Protein AF-A0A842S2S6-F1 (afdb_monomer)

Foldseek 3Di:
DWDWDDDPQWIWIFDLQFLRFTQWIAGVVVRDTPNPDFFAADDPPDDPVCLVVQVGAGAPDGDTPPQDFDADDDDPVVVVVCVVRVNGDGQWPRRGHHWDFPDFDDDHRDTDTDTHDDIGGHDPDPPPPDD

Mean predicted aligned error: 5.77 Å

Secondary structure (DSSP, 8-state):
--EEEE-SSEEEEEETTTTTEEEEEEEGGGTEETT--------TTS-HHHHHTTSS---SS---BT---------HHHHHHHHHHT-PPP-BS-TT---EEEEEEEETTEEEEEEE----B-PPPTT----

Solvent-accessible surface area (backbone atoms only — not comparable to full-atom 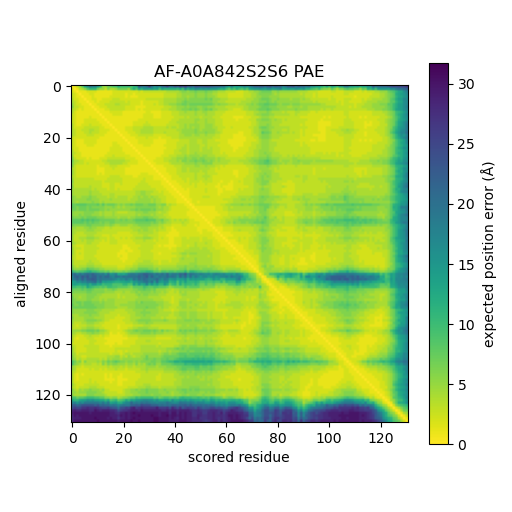values): 8000 Å² total; per-residue (Å²): 108,76,45,80,51,75,59,95,57,34,40,36,34,31,29,29,56,49,16,51,15,36,55,41,34,34,34,54,91,72,75,40,53,81,45,81,66,80,52,40,67,88,53,96,86,59,57,66,68,39,44,74,75,59,80,41,62,48,51,94,57,78,62,50,45,78,58,52,81,41,67,75,94,66,64,68,75,58,52,56,54,23,56,75,48,58,67,56,67,69,29,47,57,45,54,66,28,60,31,48,78,78,40,82,50,74,59,93,96,44,73,48,78,40,74,46,69,92,78,55,71,60,76,78,71,90,83,71,86,80,130

Nearest PDB structures (foldseek):
  1k1x-assembly1_A  TM=8.415E-01  e=3.063E-06  Thermococcus litoralis
  1k1w-assembly1_A  TM=7.998E-01  e=3.842E-06  Thermococcus litoralis
  1k1x-assembly2_B  TM=7.947E-01  e=1.336E-05  Thermococcus litoralis
  3mwx-assembly2_B  TM=5.062E-01  e=1.340E-02  Bacillus subtilis
  5cd6-assembly1_A  TM=8.297E-01  e=5.030E-01  Parabacteroides distasonis ATCC 8503

Sequence (131 aa):
MDILIESNLMNLYSNPSEGGTIFEMDYKPKSYNLLNTLSRWEEAYHEKAKIENGEIFVDKFRKSMLRLYLFPRNEEKRYLKDLKSNKYIELGDFINGEFDIIRDEKEGEKAILELKREGSIKLPNHSEESF

Structure (mmCIF, N/CA/C/O backbone):
data_AF-A0A842S2S6-F1
#
_entry.id   AF-A0A842S2S6-F1
#
loop_
_atom_site.group_PDB
_atom_site.id
_atom_site.type_symbol
_atom_site.label_atom_id
_atom_site.label_alt_id
_atom_site.label_comp_id
_atom_site.label_asym_id
_atom_site.label_entity_id
_atom_site.label_seq_id
_atom_site.pdbx_PDB_ins_code
_atom_site.Cartn_x
_atom_site.Cartn_y
_atom_site.Cartn_z
_atom_site.occupancy
_atom_site.B_iso_or_equiv
_atom_site.auth_seq_id
_atom_site.auth_comp_id
_atom_site.auth_asym_id
_atom_site.auth_atom_id
_atom_site.pdbx_PDB_model_num
ATOM 1 N N . MET A 1 1 ? -5.385 -12.946 3.499 1.00 58.56 1 MET A N 1
ATOM 2 C CA . MET A 1 1 ? -6.660 -12.744 4.230 1.00 58.56 1 MET A CA 1
ATOM 3 C C . MET A 1 1 ? -6.734 -11.273 4.559 1.00 58.56 1 MET A C 1
ATOM 5 O O . MET A 1 1 ? -5.723 -10.748 5.004 1.00 58.56 1 MET A O 1
ATOM 9 N N . ASP A 1 2 ? -7.869 -10.626 4.314 1.00 85.69 2 ASP A N 1
ATOM 10 C CA . ASP A 1 2 ? -8.005 -9.183 4.530 1.00 85.69 2 ASP A CA 1
ATOM 11 C C . ASP A 1 2 ? -8.569 -8.907 5.930 1.00 85.69 2 ASP A C 1
ATOM 13 O O . ASP A 1 2 ? -9.424 -9.651 6.415 1.00 85.69 2 ASP A O 1
ATOM 17 N N . ILE A 1 3 ? -8.080 -7.850 6.579 1.00 95.38 3 ILE A N 1
ATOM 18 C CA . ILE A 1 3 ? -8.523 -7.398 7.905 1.00 95.38 3 ILE A CA 1
ATOM 19 C C . ILE A 1 3 ? -9.357 -6.136 7.736 1.00 95.38 3 ILE A C 1
ATOM 21 O O . ILE A 1 3 ? -8.919 -5.196 7.073 1.00 95.38 3 ILE A O 1
ATOM 25 N N . LEU A 1 4 ? -10.526 -6.094 8.377 1.00 95.69 4 LEU A N 1
ATOM 26 C CA . LEU A 1 4 ? -11.392 -4.920 8.437 1.00 95.69 4 LEU A CA 1
ATOM 27 C C . LEU A 1 4 ? -11.378 -4.326 9.846 1.00 95.69 4 LEU A C 1
ATOM 29 O O . LEU A 1 4 ? -11.821 -4.956 10.803 1.00 95.69 4 LEU A O 1
ATOM 33 N N . ILE A 1 5 ? -10.954 -3.071 9.947 1.00 95.44 5 ILE A N 1
ATOM 34 C CA . ILE A 1 5 ? -11.105 -2.250 11.146 1.00 95.44 5 ILE A CA 1
ATOM 35 C C . ILE A 1 5 ? -12.205 -1.227 10.878 1.00 95.44 5 ILE A C 1
ATOM 37 O O . ILE A 1 5 ? -12.092 -0.392 9.982 1.00 95.44 5 ILE A O 1
ATOM 41 N N . GLU A 1 6 ? -13.269 -1.261 11.673 1.00 94.69 6 GLU A N 1
ATOM 42 C CA . GLU A 1 6 ? -14.417 -0.366 11.509 1.00 94.69 6 GLU A CA 1
ATOM 43 C C . GLU A 1 6 ? -14.650 0.528 12.733 1.00 94.69 6 GLU A C 1
ATOM 45 O O . GLU A 1 6 ? -14.415 0.142 13.879 1.00 94.69 6 GLU A O 1
ATOM 50 N N . SER A 1 7 ? -15.194 1.717 12.502 1.00 94.50 7 SER A N 1
ATOM 51 C CA . SER A 1 7 ? -15.742 2.610 13.524 1.00 94.50 7 SER A CA 1
ATOM 52 C C . SER A 1 7 ? -16.983 3.328 12.989 1.00 94.50 7 SER A C 1
ATOM 54 O O . SER A 1 7 ? -17.378 3.142 11.837 1.00 94.50 7 SER A O 1
ATOM 56 N N . ASN A 1 8 ? -17.595 4.200 13.790 1.00 94.19 8 ASN A N 1
ATOM 57 C CA . ASN A 1 8 ? -18.692 5.051 13.315 1.00 94.19 8 ASN A CA 1
ATOM 58 C C . ASN A 1 8 ? -18.240 6.069 12.250 1.00 94.19 8 ASN A C 1
ATOM 60 O O . ASN A 1 8 ? -19.063 6.550 11.475 1.00 94.19 8 ASN A O 1
ATOM 64 N N . LEU A 1 9 ? -16.942 6.389 12.190 1.00 95.19 9 LEU A N 1
ATOM 65 C CA . LEU A 1 9 ? -16.396 7.379 11.262 1.00 95.19 9 LEU A CA 1
ATOM 66 C C . LEU A 1 9 ? -15.773 6.749 10.016 1.00 95.19 9 LEU A C 1
ATOM 68 O O . LEU A 1 9 ? -15.835 7.355 8.946 1.00 95.19 9 LEU 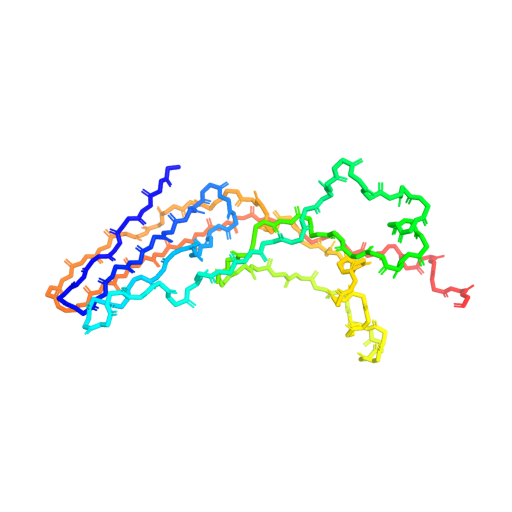A O 1
ATOM 72 N N . MET A 1 10 ? -15.144 5.576 10.139 1.00 95.69 10 MET A N 1
ATOM 73 C CA . MET A 1 10 ? -14.306 5.024 9.071 1.00 95.69 10 MET A CA 1
ATOM 74 C C . MET A 1 10 ? -14.350 3.499 8.979 1.00 95.69 10 MET A C 1
ATOM 76 O O . MET A 1 10 ? -14.611 2.832 9.977 1.00 95.69 10 MET A O 1
ATOM 80 N N . ASN A 1 11 ? -14.052 2.969 7.792 1.00 96.56 11 ASN A N 1
ATOM 81 C CA . ASN A 1 11 ? -13.599 1.590 7.598 1.00 96.56 11 ASN A CA 1
ATOM 82 C C . ASN A 1 11 ? -12.169 1.611 7.058 1.00 96.56 11 ASN A C 1
ATOM 84 O O . ASN A 1 11 ? -11.823 2.479 6.259 1.00 96.56 11 ASN A O 1
ATOM 88 N N . LEU A 1 12 ? -11.351 0.657 7.474 1.00 96.56 12 LEU A N 1
ATOM 89 C CA . LEU A 1 12 ? -9.975 0.497 7.030 1.00 96.56 12 LEU A CA 1
ATOM 90 C C . LEU A 1 12 ? -9.757 -0.974 6.705 1.00 96.56 12 LEU A C 1
ATOM 92 O O . LEU A 1 12 ? -9.995 -1.832 7.554 1.00 96.56 12 LEU A O 1
ATOM 96 N N . TYR A 1 13 ? -9.298 -1.244 5.487 1.00 97.19 13 TYR A N 1
ATOM 97 C CA . TYR A 1 13 ? -9.013 -2.595 5.023 1.00 97.19 13 TYR A CA 1
ATOM 98 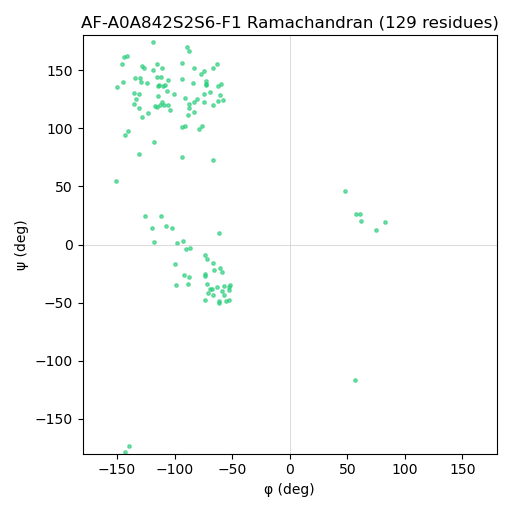C C . TYR A 1 13 ? -7.512 -2.769 4.852 1.00 97.19 13 TYR A C 1
ATOM 100 O O . TYR A 1 13 ? -6.862 -2.025 4.107 1.00 97.19 13 TYR A O 1
ATOM 108 N N . SER A 1 14 ? -6.964 -3.753 5.554 1.00 96.69 14 SER A N 1
ATOM 109 C CA . SER A 1 14 ? -5.555 -4.114 5.489 1.00 96.69 14 SER A CA 1
ATOM 110 C C . SER A 1 14 ? -5.373 -5.480 4.839 1.00 96.69 14 SER A C 1
ATOM 112 O O . SER A 1 14 ? -6.187 -6.380 5.037 1.00 96.69 14 SER A O 1
ATOM 114 N N . ASN A 1 15 ? -4.293 -5.638 4.075 1.00 96.12 15 ASN A N 1
ATOM 115 C CA . ASN A 1 15 ? -3.896 -6.900 3.461 1.00 96.12 15 ASN A CA 1
ATOM 116 C C . ASN A 1 15 ? -2.522 -7.342 4.008 1.00 96.12 15 ASN A C 1
ATOM 118 O O . ASN A 1 15 ? -1.487 -7.020 3.414 1.00 96.12 15 ASN A O 1
ATOM 122 N N . PRO A 1 16 ? -2.494 -8.085 5.133 1.00 96.44 16 PRO A N 1
ATOM 123 C CA . PRO A 1 16 ? -1.283 -8.706 5.672 1.00 96.44 16 PRO A CA 1
ATOM 124 C C . PRO A 1 16 ? -0.522 -9.557 4.651 1.00 96.44 16 PRO A C 1
ATOM 126 O O . PRO A 1 16 ? 0.703 -9.516 4.620 1.00 96.44 16 PRO A O 1
ATOM 129 N N . SER A 1 17 ? -1.232 -10.264 3.766 1.00 94.75 17 SER A N 1
ATOM 130 C CA . SER A 1 17 ? -0.627 -11.118 2.734 1.00 94.75 17 SER A CA 1
ATOM 131 C C . SER A 1 17 ? 0.047 -10.357 1.586 1.00 94.75 17 SER A C 1
ATOM 133 O O . SER A 1 17 ? 0.789 -10.962 0.819 1.00 94.75 17 SER A O 1
ATOM 135 N N . GLU A 1 18 ? -0.170 -9.043 1.460 1.00 93.38 18 GLU A N 1
ATOM 136 C CA . GLU A 1 18 ? 0.453 -8.211 0.426 1.00 93.38 18 GLU A CA 1
ATOM 137 C C . GLU A 1 18 ? 1.069 -6.941 1.032 1.00 93.38 18 GLU A C 1
ATOM 139 O O . GLU A 1 18 ? 0.528 -5.831 0.949 1.00 93.38 18 GLU A O 1
ATOM 144 N N . GLY A 1 19 ? 2.242 -7.110 1.641 1.00 93.88 19 GLY A N 1
ATOM 145 C CA . GLY A 1 19 ? 3.066 -6.017 2.156 1.00 93.88 19 GLY A CA 1
ATOM 146 C C . GLY A 1 19 ? 2.553 -5.385 3.447 1.00 93.88 19 GLY A C 1
ATOM 147 O O . GLY A 1 19 ? 2.996 -4.288 3.781 1.00 93.88 19 GLY A O 1
ATOM 148 N N . GLY A 1 20 ? 1.587 -6.013 4.130 1.00 95.38 20 GLY A N 1
ATOM 149 C CA . GLY A 1 20 ? 0.990 -5.465 5.351 1.00 95.38 20 GLY A CA 1
ATOM 150 C C . GLY A 1 20 ? 0.301 -4.117 5.140 1.00 95.38 20 GLY A C 1
ATOM 151 O O . GLY A 1 20 ? 0.246 -3.291 6.049 1.00 95.38 20 GLY A O 1
ATOM 152 N N . THR A 1 21 ? -0.166 -3.849 3.920 1.00 96.56 21 THR A N 1
ATOM 153 C CA . THR A 1 21 ? -0.603 -2.504 3.531 1.00 96.56 21 THR A CA 1
ATOM 154 C C . THR A 1 21 ? -2.062 -2.240 3.872 1.00 96.56 21 THR A C 1
ATOM 156 O O . THR A 1 21 ? -2.822 -3.161 4.170 1.00 96.56 21 THR A O 1
ATOM 159 N N . ILE A 1 22 ? -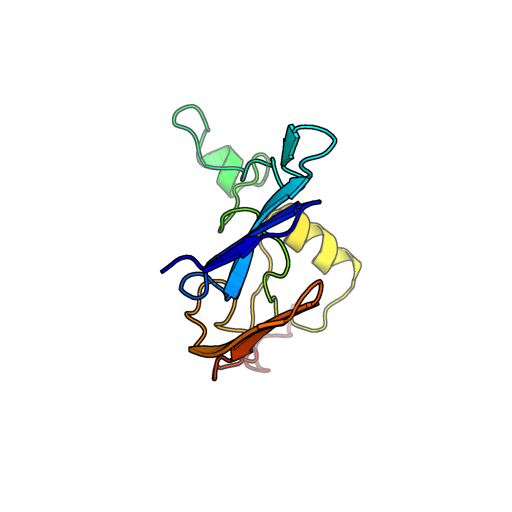2.466 -0.972 3.812 1.00 97.31 22 ILE A N 1
ATOM 160 C CA . ILE A 1 22 ? -3.875 -0.565 3.847 1.00 97.31 22 ILE A CA 1
ATOM 161 C C . ILE A 1 22 ? -4.270 -0.197 2.425 1.00 97.31 22 ILE A C 1
ATOM 163 O O . ILE A 1 22 ? -3.719 0.750 1.861 1.00 97.31 22 ILE A O 1
ATOM 167 N N . PHE A 1 23 ? -5.195 -0.936 1.825 1.00 96.31 23 PHE A N 1
ATOM 168 C CA . PHE A 1 23 ? -5.578 -0.717 0.428 1.00 96.31 23 PHE A CA 1
ATOM 169 C C . PHE A 1 23 ? -6.870 0.091 0.276 1.00 96.31 23 PHE A C 1
ATOM 171 O O . PHE A 1 23 ? -7.110 0.647 -0.792 1.00 96.31 23 PHE A O 1
ATOM 178 N N . GLU A 1 24 ? -7.668 0.208 1.336 1.00 97.75 24 GLU A N 1
ATOM 179 C CA . GLU A 1 24 ? -8.917 0.966 1.325 1.00 97.75 24 GLU A CA 1
ATOM 180 C C . GLU A 1 24 ? -9.161 1.644 2.672 1.00 97.75 24 GLU A C 1
ATOM 182 O O . GLU A 1 24 ? -8.881 1.087 3.738 1.00 97.75 24 GLU A O 1
ATOM 187 N N . MET A 1 25 ? -9.652 2.883 2.609 1.00 97.31 25 MET A N 1
ATOM 188 C CA . MET A 1 25 ? -9.955 3.694 3.780 1.00 97.31 25 MET A CA 1
ATOM 189 C C . MET A 1 25 ? -11.217 4.518 3.524 1.00 97.31 25 MET A C 1
ATOM 191 O O . MET A 1 25 ? -11.154 5.622 2.981 1.00 97.31 25 MET A O 1
ATOM 195 N N . ASP A 1 26 ? -12.365 3.992 3.935 1.00 98.00 26 ASP A N 1
ATOM 196 C CA . ASP A 1 26 ? -13.657 4.644 3.744 1.00 98.00 26 ASP A CA 1
ATOM 197 C C . ASP A 1 26 ? -13.913 5.666 4.836 1.00 98.00 26 ASP A C 1
ATOM 199 O O . ASP A 1 26 ? -13.992 5.327 6.015 1.00 98.00 26 ASP A O 1
ATOM 203 N N . TYR A 1 27 ? -14.135 6.917 4.451 1.00 98.00 27 TYR A N 1
ATOM 204 C CA . TYR A 1 27 ? -14.641 7.952 5.337 1.00 98.00 27 TYR A CA 1
ATOM 205 C C . TYR A 1 27 ? -16.171 8.028 5.230 1.00 98.00 27 TYR A C 1
ATOM 207 O O . TYR A 1 27 ? -16.728 8.611 4.291 1.00 98.00 27 TYR A O 1
ATOM 215 N N . LYS A 1 28 ? -16.867 7.442 6.216 1.00 97.75 28 LYS A N 1
ATOM 216 C CA . LYS A 1 28 ? -18.334 7.278 6.228 1.00 97.75 28 LYS A CA 1
ATOM 217 C C . LYS A 1 28 ? -19.100 8.606 6.103 1.00 97.75 28 LYS A C 1
ATOM 219 O O . LYS A 1 28 ? -20.007 8.662 5.273 1.00 97.75 28 LYS A O 1
ATOM 224 N N . PRO A 1 29 ? -18.728 9.708 6.796 1.00 98.12 29 PRO A N 1
ATOM 225 C CA . PRO A 1 29 ? -19.458 10.980 6.713 1.00 98.12 29 PRO A CA 1
ATOM 226 C C . PRO A 1 29 ? -19.531 11.607 5.316 1.00 98.12 29 PRO A C 1
ATOM 228 O O . PRO A 1 29 ? -20.384 12.460 5.075 1.00 98.12 29 PRO A O 1
ATOM 231 N N . LYS A 1 30 ? -18.636 11.224 4.395 1.00 97.56 30 LYS A N 1
ATOM 232 C CA . LYS A 1 30 ? -18.656 11.684 2.996 1.00 97.56 30 LYS A CA 1
ATOM 233 C C . LYS A 1 30 ? -18.859 10.558 1.990 1.00 97.56 30 LYS A C 1
ATOM 235 O O . LYS A 1 30 ? -18.870 10.847 0.800 1.00 97.56 30 LYS A O 1
ATOM 240 N N . SER A 1 31 ? -19.035 9.316 2.453 1.00 96.81 31 SER A N 1
ATOM 241 C CA . SER A 1 31 ? -19.132 8.130 1.590 1.00 96.81 31 SER A CA 1
ATOM 242 C C . SER A 1 31 ? -18.003 8.094 0.551 1.00 96.81 31 SER A C 1
ATOM 244 O O . SER A 1 31 ? -18.245 7.925 -0.641 1.00 96.81 31 SER A O 1
ATOM 246 N N . TYR A 1 32 ? -16.770 8.344 1.002 1.00 97.75 32 TYR A N 1
ATOM 247 C CA . TYR A 1 32 ? -15.610 8.502 0.127 1.00 97.75 32 TYR A CA 1
ATOM 248 C C . TYR A 1 32 ? -14.436 7.656 0.611 1.00 97.75 32 TYR A C 1
ATOM 250 O O . TYR A 1 32 ? -14.045 7.758 1.773 1.00 97.75 32 TYR A O 1
ATOM 258 N N . ASN A 1 33 ? -13.848 6.872 -0.291 1.00 97.75 33 ASN A N 1
ATOM 259 C CA . ASN A 1 33 ? -12.621 6.125 -0.038 1.00 97.75 33 ASN A CA 1
ATOM 260 C C . ASN A 1 33 ? -11.405 7.044 -0.257 1.00 97.75 33 ASN A C 1
ATOM 262 O O . ASN A 1 33 ? -11.130 7.487 -1.372 1.00 97.75 33 ASN A O 1
ATOM 266 N N . LEU A 1 34 ? -10.667 7.330 0.818 1.00 97.25 34 LEU A N 1
ATOM 267 C CA . LEU A 1 34 ? -9.491 8.210 0.827 1.00 97.25 34 LEU A CA 1
ATOM 268 C C . LEU A 1 34 ? -8.302 7.648 0.032 1.00 97.25 34 LEU A C 1
ATOM 270 O O . LEU A 1 34 ? -7.378 8.389 -0.296 1.00 97.25 34 LEU A O 1
ATOM 274 N N . LEU A 1 35 ? -8.330 6.356 -0.287 1.00 97.12 35 LEU A N 1
ATOM 275 C CA . LEU A 1 35 ? -7.340 5.646 -1.092 1.00 97.12 35 LEU A CA 1
ATOM 276 C C . LEU A 1 35 ? -7.856 5.288 -2.489 1.00 97.12 35 LEU A C 1
ATOM 278 O O . LEU A 1 35 ? -7.223 4.480 -3.167 1.00 97.12 35 LEU A O 1
ATOM 282 N N . ASN A 1 36 ? -8.952 5.911 -2.944 1.00 96.62 36 ASN A N 1
ATOM 283 C CA . ASN A 1 36 ? -9.532 5.712 -4.275 1.00 96.62 36 ASN A CA 1
ATOM 284 C C . ASN A 1 36 ? -8.610 6.236 -5.394 1.00 96.62 36 ASN A C 1
ATOM 286 O O . ASN A 1 36 ? -8.832 7.285 -6.001 1.00 96.62 36 ASN A O 1
ATOM 290 N N . THR A 1 37 ? -7.527 5.504 -5.629 1.00 95.81 37 THR A N 1
ATOM 291 C CA . THR A 1 37 ? -6.463 5.795 -6.583 1.00 95.81 37 THR A CA 1
ATOM 292 C C . THR A 1 37 ? -6.230 4.580 -7.468 1.00 95.81 37 THR A C 1
ATOM 294 O O . THR A 1 37 ? -6.482 3.443 -7.074 1.00 95.81 37 THR A O 1
ATOM 297 N N . LEU A 1 38 ? -5.727 4.815 -8.679 1.00 95.81 38 LEU A N 1
ATOM 298 C CA . LEU A 1 38 ? -5.387 3.753 -9.619 1.00 95.81 38 LEU A CA 1
ATOM 299 C C . LEU A 1 38 ? -3.870 3.580 -9.707 1.00 95.81 38 LEU A C 1
ATOM 301 O O . LEU A 1 38 ? -3.115 4.557 -9.719 1.00 95.81 38 LEU A O 1
ATOM 305 N N . SER A 1 39 ? -3.426 2.329 -9.810 1.00 95.50 39 SER A N 1
ATOM 306 C CA . SER A 1 39 ? -2.078 2.007 -10.282 1.00 95.50 39 SER A CA 1
ATOM 307 C C . SER A 1 39 ? -1.999 2.141 -11.794 1.00 95.50 39 SER A C 1
ATOM 309 O O . SER A 1 39 ? -2.961 1.864 -12.505 1.00 95.50 39 SER A O 1
ATOM 311 N N . ARG A 1 40 ? -0.830 2.549 -12.285 1.00 95.44 40 ARG A N 1
ATOM 312 C CA . ARG A 1 40 ? -0.547 2.616 -13.718 1.00 95.44 40 ARG A CA 1
ATOM 313 C C . ARG A 1 40 ? -0.243 1.207 -14.214 1.00 95.44 40 ARG A C 1
ATOM 315 O O . ARG A 1 40 ? 0.865 0.734 -14.003 1.00 95.44 40 ARG A O 1
ATOM 322 N N . TRP A 1 41 ? -1.197 0.5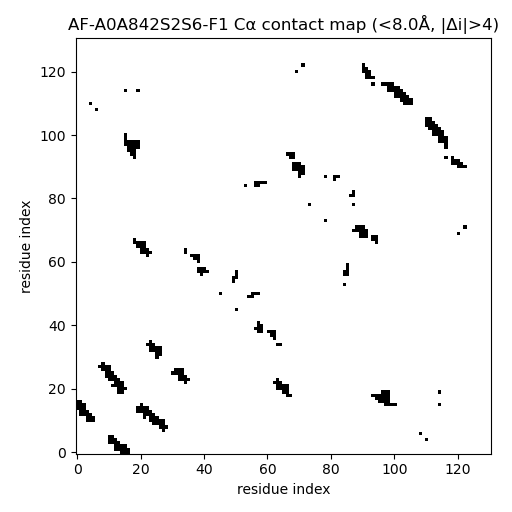27 -14.828 1.00 95.75 41 TRP A N 1
ATOM 323 C CA . TRP A 1 41 ? -0.948 -0.780 -15.438 1.00 95.75 41 TRP A CA 1
ATOM 324 C C . TRP A 1 41 ? -0.595 -0.633 -16.921 1.00 95.75 41 TRP A C 1
ATOM 326 O O . TRP A 1 41 ? -0.893 0.384 -17.550 1.00 95.75 41 TRP A O 1
ATOM 336 N N . GLU A 1 42 ? 0.115 -1.621 -17.466 1.00 95.56 42 GLU A N 1
ATOM 337 C CA . GLU A 1 42 ? 0.277 -1.727 -18.915 1.00 95.56 42 GLU A CA 1
ATOM 338 C C . GLU A 1 42 ? -1.073 -2.107 -19.533 1.00 95.56 42 GLU A C 1
ATOM 340 O O . GLU A 1 42 ? -1.725 -3.042 -19.074 1.00 95.56 42 GLU A O 1
ATOM 345 N N . GLU A 1 43 ? -1.475 -1.387 -20.577 1.00 95.94 43 GLU A N 1
ATOM 346 C CA . GLU A 1 43 ? -2.727 -1.590 -21.300 1.00 95.94 43 GLU A CA 1
ATOM 347 C C . GLU A 1 43 ? -2.417 -2.036 -22.733 1.00 95.94 43 GLU A C 1
ATOM 349 O O . GLU A 1 43 ? -1.363 -1.706 -23.277 1.00 95.94 43 GLU A O 1
ATOM 354 N N . ALA A 1 44 ? -3.344 -2.741 -23.388 1.00 95.81 44 ALA A N 1
ATOM 355 C CA . ALA A 1 44 ? -3.106 -3.360 -24.702 1.00 95.81 44 ALA A CA 1
ATOM 356 C C . ALA A 1 44 ? -2.710 -2.376 -25.823 1.00 95.81 44 ALA A C 1
ATOM 358 O O . ALA A 1 44 ? -2.094 -2.775 -26.809 1.00 95.81 44 ALA A O 1
ATOM 359 N N . TYR A 1 45 ? -3.076 -1.099 -25.690 1.00 94.62 45 TYR A N 1
ATOM 360 C CA . TYR A 1 45 ? -2.748 -0.045 -26.652 1.00 94.62 45 TYR A CA 1
ATOM 361 C C . TYR A 1 45 ? -1.415 0.661 -26.355 1.00 94.62 45 TYR A C 1
ATOM 363 O O . TYR A 1 45 ? -1.012 1.543 -27.115 1.00 94.62 45 TYR A O 1
ATOM 371 N N . HIS A 1 46 ? -0.730 0.328 -25.257 1.00 95.94 46 HIS A N 1
ATOM 372 C CA . HIS A 1 46 ? 0.589 0.878 -24.976 1.00 95.94 46 HIS A CA 1
ATOM 373 C C . HIS A 1 46 ? 1.646 0.226 -25.873 1.00 95.94 46 HIS A C 1
ATOM 375 O O . HIS A 1 46 ? 1.773 -0.993 -25.963 1.00 95.94 46 HIS A O 1
ATOM 381 N N . GLU A 1 47 ? 2.454 1.057 -26.526 1.00 96.31 47 GLU A N 1
ATOM 382 C CA . GLU A 1 47 ? 3.622 0.587 -27.263 1.00 96.31 47 GLU A CA 1
ATOM 383 C C . GLU A 1 47 ? 4.727 0.199 -26.274 1.00 96.31 47 GLU A C 1
ATOM 385 O O . GLU A 1 47 ? 5.192 1.041 -25.503 1.00 96.31 47 GLU A O 1
ATOM 390 N N . LYS A 1 48 ? 5.208 -1.050 -26.331 1.00 94.75 48 LYS A N 1
ATOM 391 C CA . LYS A 1 48 ? 6.282 -1.537 -25.441 1.00 94.75 48 LYS A CA 1
ATOM 392 C C . LYS A 1 48 ? 7.525 -0.647 -25.458 1.00 94.75 48 LYS A C 1
ATOM 394 O O . LYS A 1 48 ? 8.073 -0.341 -24.404 1.00 94.75 48 LYS A O 1
ATOM 399 N N . ALA A 1 49 ? 7.899 -0.143 -26.635 1.00 95.31 49 ALA A N 1
ATOM 400 C CA . ALA A 1 49 ? 9.029 0.770 -26.794 1.00 95.31 49 ALA A CA 1
ATOM 401 C C . ALA A 1 49 ? 8.895 2.043 -25.933 1.00 95.31 49 ALA A C 1
ATOM 403 O O . ALA A 1 49 ? 9.889 2.508 -25.375 1.00 95.31 49 ALA A O 1
ATOM 404 N N . LYS A 1 50 ? 7.671 2.568 -25.763 1.00 95.19 50 LYS A N 1
ATOM 405 C CA . LYS A 1 50 ? 7.386 3.747 -24.926 1.00 95.19 50 LYS A CA 1
ATOM 406 C C . LYS A 1 50 ? 7.459 3.446 -23.427 1.00 95.19 50 LYS A C 1
ATOM 408 O O . LYS A 1 50 ? 7.747 4.326 -22.621 1.00 95.19 50 LYS A O 1
ATOM 413 N N . ILE A 1 51 ? 7.201 2.203 -23.028 1.00 91.88 51 ILE A N 1
ATOM 414 C CA . ILE A 1 51 ? 7.378 1.761 -21.637 1.00 91.88 51 ILE A CA 1
ATOM 415 C C . ILE A 1 51 ? 8.876 1.615 -21.337 1.00 91.88 51 ILE A C 1
ATOM 417 O O . ILE A 1 51 ? 9.387 2.137 -20.342 1.00 91.88 51 ILE A O 1
ATOM 421 N N . GLU A 1 52 ? 9.605 0.953 -22.237 1.00 89.94 52 GLU A N 1
ATOM 422 C CA . GLU A 1 52 ? 11.043 0.704 -22.112 1.00 89.94 52 GLU A CA 1
ATOM 423 C C . GLU A 1 52 ? 11.840 2.016 -22.058 1.00 89.94 52 GLU A C 1
ATOM 425 O O . GLU A 1 52 ? 12.629 2.231 -21.126 1.00 89.94 52 GLU A O 1
ATOM 430 N N . ASN A 1 53 ? 11.566 2.939 -22.986 1.00 91.75 53 ASN A N 1
ATOM 431 C CA . ASN A 1 53 ? 12.249 4.231 -23.063 1.00 91.75 53 ASN A CA 1
ATOM 432 C C . ASN A 1 53 ? 11.822 5.231 -21.961 1.00 91.75 53 ASN A C 1
ATOM 434 O O . ASN A 1 53 ? 12.493 6.244 -21.759 1.00 91.75 53 ASN A O 1
ATOM 438 N N . GLY A 1 54 ? 10.775 4.920 -21.185 1.00 88.56 54 GLY A N 1
ATOM 439 C CA . GLY A 1 54 ? 10.309 5.734 -20.061 1.00 88.56 54 GLY A CA 1
ATOM 440 C C . GLY A 1 54 ? 9.392 6.903 -20.432 1.00 88.56 54 GLY A C 1
ATOM 441 O O . GLY A 1 54 ? 9.241 7.813 -19.619 1.00 88.56 54 GLY A O 1
ATOM 442 N N . GLU A 1 55 ? 8.775 6.892 -21.611 1.00 92.06 55 GLU A N 1
ATOM 443 C CA . GLU A 1 55 ? 7.658 7.784 -21.946 1.00 92.06 55 GLU A CA 1
ATOM 444 C C . GLU A 1 55 ? 6.370 7.393 -21.201 1.00 92.06 55 GLU A C 1
ATOM 446 O O . GLU A 1 55 ? 5.596 8.260 -20.795 1.00 92.06 55 GLU A O 1
ATOM 451 N N . ILE A 1 56 ? 6.161 6.090 -20.976 1.00 93.81 56 ILE A N 1
ATOM 452 C CA . ILE A 1 56 ? 5.041 5.531 -20.211 1.00 93.81 56 ILE A CA 1
ATOM 453 C C . ILE A 1 56 ? 5.587 4.863 -18.947 1.00 93.81 56 ILE A C 1
ATOM 455 O O . ILE A 1 56 ? 6.475 4.015 -19.000 1.00 93.81 56 ILE A O 1
ATOM 459 N N . PHE A 1 57 ? 5.036 5.231 -17.791 1.00 94.62 57 PHE A N 1
ATOM 460 C CA . PHE A 1 57 ? 5.392 4.619 -16.511 1.00 94.62 57 PHE A CA 1
ATOM 461 C C . PHE A 1 57 ? 4.341 3.601 -16.092 1.00 94.62 57 PHE A C 1
ATOM 463 O O . PHE A 1 57 ? 3.161 3.936 -16.015 1.00 94.62 57 PHE A O 1
ATOM 470 N N . VAL A 1 58 ? 4.797 2.400 -15.748 1.00 94.56 58 VAL A N 1
ATOM 471 C CA . VAL A 1 58 ? 3.970 1.306 -15.233 1.00 94.56 58 VAL A CA 1
ATOM 472 C C . VAL A 1 58 ? 4.364 1.037 -13.786 1.00 94.56 58 VAL A C 1
ATOM 474 O O . VAL A 1 58 ? 5.541 1.071 -13.424 1.00 94.56 58 VAL A O 1
ATOM 477 N N . ASP A 1 59 ? 3.369 0.826 -12.935 1.00 93.62 59 ASP A N 1
ATOM 478 C CA . ASP A 1 59 ? 3.557 0.515 -11.535 1.00 93.62 59 ASP A CA 1
ATOM 479 C C . ASP A 1 59 ? 3.810 -0.977 -11.316 1.00 93.62 59 ASP A C 1
ATOM 481 O O . ASP A 1 59 ? 3.148 -1.827 -11.899 1.00 93.62 59 ASP A O 1
ATOM 485 N N . LYS A 1 60 ? 4.754 -1.297 -10.424 1.00 90.31 60 LYS A N 1
ATOM 486 C CA . LYS A 1 60 ? 5.044 -2.682 -10.018 1.00 90.31 60 LYS A CA 1
ATOM 487 C C . LYS A 1 60 ? 3.973 -3.274 -9.093 1.00 90.31 60 LYS A C 1
ATOM 489 O O . LYS A 1 60 ? 3.829 -4.489 -9.023 1.00 90.31 60 LYS A O 1
ATOM 494 N N . PHE A 1 61 ? 3.249 -2.422 -8.364 1.00 90.81 61 PHE A N 1
ATOM 495 C CA . PHE A 1 61 ? 2.322 -2.821 -7.302 1.00 90.81 61 PHE A CA 1
ATOM 496 C C . PHE A 1 61 ? 1.061 -1.955 -7.297 1.00 90.81 61 PHE A C 1
ATOM 498 O O . PHE A 1 61 ? 1.037 -0.838 -7.833 1.00 90.81 61 PHE A O 1
ATOM 505 N N . ARG A 1 62 ? 0.011 -2.454 -6.637 1.00 91.44 62 ARG A N 1
ATOM 506 C CA . ARG A 1 62 ? -1.183 -1.663 -6.324 1.00 91.44 62 ARG A CA 1
ATOM 507 C C . ARG A 1 62 ? -0.815 -0.494 -5.408 1.00 91.44 62 ARG A C 1
ATOM 509 O O . ARG A 1 62 ? -0.046 -0.666 -4.460 1.00 91.44 62 ARG A O 1
ATOM 516 N N . LYS A 1 63 ? -1.357 0.695 -5.686 1.00 93.19 63 LYS A N 1
ATOM 517 C CA . LYS A 1 63 ? -1.231 1.843 -4.786 1.00 93.19 63 LYS A CA 1
ATOM 518 C C . LYS A 1 63 ? -2.007 1.535 -3.513 1.00 93.19 63 LYS A C 1
ATOM 520 O O . LYS A 1 63 ? -3.204 1.279 -3.554 1.00 93.19 63 LYS A O 1
ATOM 525 N N . SER A 1 64 ? -1.290 1.537 -2.402 1.00 95.31 64 SER A N 1
ATOM 526 C CA . SER A 1 64 ? -1.820 1.324 -1.064 1.00 95.31 64 SER A CA 1
ATOM 527 C C . SER A 1 64 ? -1.061 2.211 -0.080 1.00 95.31 64 SER A C 1
ATOM 529 O O . SER A 1 64 ? 0.024 2.721 -0.379 1.00 95.31 64 SER A O 1
ATOM 531 N N . MET A 1 65 ? -1.651 2.439 1.086 1.00 95.94 65 MET A N 1
ATOM 532 C CA . MET A 1 65 ? -1.032 3.186 2.171 1.00 95.94 65 MET A CA 1
ATOM 533 C C . MET A 1 65 ? -0.106 2.275 2.988 1.00 95.94 65 MET A C 1
ATOM 535 O O . MET A 1 65 ? -0.326 1.067 3.086 1.00 95.94 65 MET A O 1
ATOM 539 N N . LEU A 1 66 ? 0.920 2.881 3.593 1.00 95.25 66 LEU A N 1
ATOM 540 C CA . LEU A 1 66 ? 1.881 2.244 4.507 1.00 95.25 66 LEU A CA 1
ATOM 541 C C . LEU A 1 66 ? 2.721 1.112 3.897 1.00 95.25 66 LEU A C 1
ATOM 543 O O . LEU A 1 66 ? 3.304 0.315 4.623 1.00 95.25 66 LEU A O 1
ATOM 547 N N . ARG A 1 67 ? 2.836 1.057 2.566 1.00 94.12 67 ARG A N 1
ATOM 548 C CA . ARG A 1 67 ? 3.761 0.132 1.904 1.00 94.12 67 ARG A CA 1
ATOM 549 C C . ARG A 1 67 ? 5.201 0.459 2.300 1.00 94.12 67 ARG A C 1
ATOM 551 O O . ARG A 1 67 ? 5.648 1.592 2.116 1.00 94.12 67 ARG A O 1
ATOM 558 N N . LEU A 1 68 ? 5.900 -0.530 2.853 1.00 94.19 68 LEU A N 1
ATOM 559 C CA . LEU A 1 68 ? 7.281 -0.392 3.300 1.00 94.19 68 LEU A CA 1
ATOM 560 C C . LEU A 1 68 ? 8.234 -0.508 2.108 1.00 94.19 68 LEU A C 1
ATOM 562 O O . LEU A 1 68 ? 8.207 -1.503 1.386 1.00 94.19 68 LEU A O 1
ATOM 566 N N . TYR A 1 69 ? 9.086 0.500 1.949 1.00 91.19 69 TYR A N 1
ATOM 567 C CA . TYR A 1 69 ? 10.149 0.527 0.953 1.00 91.19 69 TYR A CA 1
ATOM 568 C C . TYR A 1 69 ? 11.493 0.763 1.633 1.00 91.19 69 TYR A C 1
ATOM 570 O O . TYR A 1 69 ? 11.593 1.606 2.530 1.00 91.19 69 TYR A O 1
ATOM 578 N N . LEU A 1 70 ? 12.526 0.059 1.184 1.00 90.69 70 LEU A N 1
ATOM 579 C CA . LEU A 1 70 ? 13.896 0.217 1.651 1.00 90.69 70 LEU A CA 1
ATOM 580 C C . LEU A 1 70 ? 14.790 0.539 0.458 1.00 90.69 70 LEU A C 1
ATOM 582 O O . LEU A 1 70 ? 15.017 -0.285 -0.425 1.00 90.69 70 LEU A O 1
ATOM 586 N N . PHE A 1 71 ? 15.332 1.751 0.446 1.00 86.62 71 PHE A N 1
ATOM 587 C CA . PHE A 1 71 ? 16.131 2.259 -0.664 1.00 86.62 71 PHE A CA 1
ATOM 588 C C . PHE A 1 71 ? 17.603 2.411 -0.277 1.00 86.62 71 PHE A C 1
ATOM 590 O O . PHE A 1 71 ? 17.905 2.680 0.890 1.00 86.62 71 PHE A O 1
ATOM 597 N N . PRO A 1 72 ? 18.531 2.297 -1.243 1.00 85.12 72 PRO A N 1
ATOM 598 C CA . PRO A 1 72 ? 19.914 2.681 -1.011 1.00 85.12 72 PRO A CA 1
ATOM 599 C C . PRO A 1 72 ? 20.025 4.194 -0.789 1.00 85.12 72 PRO A C 1
ATOM 601 O O . PRO A 1 72 ? 19.209 4.991 -1.266 1.00 85.12 72 PRO A O 1
ATOM 604 N N . ARG A 1 73 ? 21.049 4.595 -0.032 1.00 81.12 73 ARG A N 1
ATOM 605 C CA . ARG A 1 73 ? 21.360 6.006 0.194 1.00 81.12 73 ARG A CA 1
ATOM 606 C C . ARG A 1 73 ? 22.041 6.565 -1.056 1.00 81.12 73 ARG A C 1
ATOM 608 O O . ARG A 1 73 ? 23.232 6.356 -1.245 1.00 81.12 73 ARG A O 1
ATOM 615 N N . ASN A 1 74 ? 21.290 7.301 -1.871 1.00 72.56 74 ASN A N 1
ATOM 616 C CA . ASN A 1 74 ? 21.751 7.839 -3.155 1.00 72.56 74 ASN A CA 1
ATOM 617 C C . ASN A 1 74 ? 21.695 9.376 -3.168 1.00 72.56 74 ASN A C 1
ATOM 619 O O . ASN A 1 74 ? 21.129 9.996 -2.267 1.00 72.56 74 ASN A O 1
ATOM 623 N N . GLU A 1 75 ? 22.200 9.998 -4.239 1.00 68.25 75 GLU A N 1
ATOM 624 C CA . GLU A 1 75 ? 21.920 11.406 -4.536 1.00 68.25 75 GLU A CA 1
ATOM 625 C C . GLU A 1 75 ? 20.404 11.649 -4.683 1.00 68.25 75 GLU A C 1
ATOM 627 O O . GLU A 1 75 ? 19.734 11.041 -5.527 1.00 68.25 75 GLU A O 1
ATOM 632 N N . GLU A 1 76 ? 19.862 12.581 -3.894 1.00 66.12 76 GLU A N 1
ATOM 633 C CA . GLU A 1 76 ? 18.421 12.864 -3.779 1.00 66.12 76 GLU A CA 1
ATOM 634 C C . GLU A 1 76 ? 17.722 13.101 -5.132 1.00 66.12 76 GLU A C 1
ATOM 636 O O . GLU A 1 76 ? 16.574 12.697 -5.337 1.00 66.12 76 GLU A O 1
ATOM 641 N N . LYS A 1 77 ? 18.418 13.719 -6.098 1.00 69.75 77 LYS A N 1
ATOM 642 C CA . LYS A 1 77 ? 17.861 14.030 -7.426 1.00 69.75 77 LYS A CA 1
ATOM 643 C C . LYS A 1 77 ? 17.581 12.784 -8.267 1.00 69.75 77 LYS A C 1
ATOM 645 O O . LYS A 1 77 ? 16.578 12.748 -8.981 1.00 69.75 77 LYS A O 1
ATOM 650 N N . ARG A 1 78 ? 18.447 11.769 -8.197 1.00 75.94 78 ARG A N 1
ATOM 651 C CA . ARG A 1 78 ? 18.265 10.503 -8.925 1.00 75.94 78 ARG A CA 1
ATOM 652 C C . ARG A 1 78 ? 17.115 9.701 -8.318 1.00 75.94 78 ARG A C 1
ATOM 654 O O . ARG A 1 78 ? 16.247 9.226 -9.044 1.00 75.94 78 ARG A O 1
ATOM 661 N N . TYR A 1 79 ? 17.042 9.678 -6.990 1.00 80.00 79 TYR A N 1
ATOM 662 C CA . TYR A 1 79 ? 15.999 8.983 -6.240 1.00 80.00 79 TYR A CA 1
ATOM 663 C C . TYR A 1 79 ? 14.574 9.406 -6.636 1.00 80.00 79 TYR A C 1
ATOM 665 O O . TYR A 1 79 ? 13.740 8.557 -6.950 1.00 80.00 79 TYR A O 1
ATOM 673 N N . LEU A 1 80 ? 14.290 10.712 -6.706 1.00 84.38 80 LEU A N 1
ATOM 674 C CA . LEU A 1 80 ? 12.951 11.198 -7.068 1.00 84.38 80 LEU A CA 1
ATOM 675 C C . LEU A 1 80 ? 12.534 10.795 -8.492 1.00 84.38 80 LEU A C 1
ATOM 677 O O . LEU A 1 80 ? 11.365 10.480 -8.738 1.00 84.38 80 LEU A O 1
ATOM 681 N N . LYS A 1 81 ? 13.483 10.785 -9.436 1.00 87.12 81 LYS A N 1
ATOM 682 C CA . LYS A 1 81 ? 13.239 10.351 -10.818 1.00 87.12 81 LYS A CA 1
ATOM 683 C C . LYS A 1 81 ? 12.919 8.855 -10.876 1.00 87.12 81 LYS A C 1
ATOM 685 O O . LYS A 1 81 ? 11.975 8.450 -11.563 1.00 87.12 81 LYS A O 1
ATOM 690 N N . ASP A 1 82 ? 13.669 8.054 -10.130 1.00 88.31 82 ASP A N 1
ATOM 691 C CA . ASP A 1 82 ? 13.518 6.601 -10.092 1.00 88.31 82 ASP A CA 1
ATOM 692 C C . ASP A 1 82 ? 12.206 6.191 -9.401 1.00 88.31 82 ASP A C 1
ATOM 694 O O . ASP A 1 82 ? 11.500 5.308 -9.890 1.00 88.31 82 ASP A O 1
ATOM 698 N N . LEU A 1 83 ? 11.799 6.900 -8.340 1.00 87.88 83 LEU A N 1
ATOM 699 C CA . LEU A 1 83 ? 10.480 6.734 -7.724 1.00 87.88 83 LEU A CA 1
ATOM 700 C C . LEU A 1 83 ? 9.341 7.069 -8.690 1.00 87.88 83 LEU A C 1
ATOM 702 O O . LEU A 1 83 ? 8.417 6.273 -8.864 1.00 87.88 83 LEU A O 1
ATOM 706 N N . LYS A 1 84 ? 9.405 8.231 -9.353 1.00 88.19 84 LYS A N 1
ATOM 707 C CA . LYS A 1 84 ? 8.352 8.679 -10.282 1.00 88.19 84 LYS A CA 1
ATOM 708 C C . LYS A 1 84 ? 8.133 7.678 -11.421 1.00 88.19 84 LYS A C 1
ATOM 710 O O . LYS A 1 84 ? 6.987 7.416 -11.808 1.00 88.19 84 LYS A O 1
ATOM 715 N N . SER A 1 85 ? 9.226 7.118 -11.932 1.00 88.69 85 SER A N 1
ATOM 716 C CA . SER A 1 85 ? 9.229 6.141 -13.025 1.00 88.69 85 SER A CA 1
ATOM 717 C C . SER A 1 85 ? 9.050 4.685 -12.579 1.00 88.69 85 SER A C 1
ATOM 719 O O . SER A 1 85 ? 8.954 3.812 -13.434 1.00 88.69 85 SER A O 1
ATOM 721 N N . ASN A 1 86 ? 8.978 4.414 -11.268 1.00 88.62 86 ASN A N 1
ATOM 722 C CA . ASN A 1 86 ? 8.948 3.066 -10.684 1.00 88.62 86 ASN A CA 1
ATOM 723 C C . ASN A 1 86 ? 10.176 2.194 -11.060 1.00 88.62 86 ASN A C 1
ATOM 725 O O . ASN A 1 86 ? 10.119 0.964 -11.051 1.00 88.62 86 ASN A O 1
ATOM 729 N N . LYS A 1 87 ? 11.317 2.830 -11.370 1.00 87.00 87 LYS A N 1
ATOM 730 C CA . LYS A 1 87 ? 12.603 2.193 -11.728 1.00 87.00 87 LYS A CA 1
ATOM 731 C C . LYS A 1 87 ? 13.621 2.187 -10.574 1.00 87.00 87 LYS A C 1
ATOM 733 O O . LYS A 1 87 ? 14.794 1.913 -10.792 1.00 87.00 87 LYS A O 1
ATOM 738 N N . TYR A 1 88 ? 13.179 2.470 -9.350 1.00 88.00 88 TYR A N 1
ATOM 739 C CA . TYR A 1 88 ? 14.020 2.410 -8.153 1.00 88.00 88 TYR A CA 1
ATOM 740 C C . TYR A 1 88 ? 14.537 0.995 -7.863 1.00 88.00 88 TYR A C 1
ATOM 742 O O . TYR A 1 88 ? 13.912 -0.011 -8.226 1.00 88.00 88 TYR A O 1
ATOM 750 N N . ILE A 1 89 ? 15.666 0.954 -7.154 1.00 87.31 89 ILE A N 1
ATOM 751 C CA . ILE A 1 89 ? 16.232 -0.254 -6.555 1.00 87.31 89 ILE A CA 1
ATOM 752 C C . ILE A 1 89 ? 15.602 -0.421 -5.174 1.00 87.31 89 ILE A C 1
ATOM 754 O O . ILE A 1 89 ? 15.771 0.440 -4.314 1.00 87.31 89 ILE A O 1
ATOM 758 N N . GLU A 1 90 ? 14.876 -1.517 -4.982 1.00 90.56 90 GLU A N 1
ATOM 759 C CA . GLU A 1 90 ? 14.392 -1.946 -3.671 1.00 90.56 90 GLU A CA 1
ATOM 760 C C . GLU A 1 90 ? 15.433 -2.875 -3.046 1.00 90.56 90 GLU A C 1
ATOM 762 O O . GLU A 1 90 ? 15.837 -3.860 -3.668 1.00 90.56 90 GLU A O 1
ATOM 767 N N . LEU A 1 91 ? 15.870 -2.559 -1.830 1.00 92.00 91 LEU A N 1
ATOM 768 C CA . LEU A 1 91 ? 16.816 -3.383 -1.082 1.00 92.00 91 LEU A CA 1
ATOM 769 C C . LEU A 1 91 ? 16.110 -4.461 -0.260 1.00 92.00 91 LEU A C 1
ATOM 771 O O . LEU A 1 91 ? 16.714 -5.494 0.020 1.00 92.00 91 LEU A O 1
ATOM 775 N N . GLY A 1 92 ? 14.869 -4.216 0.162 1.00 92.81 92 GLY A N 1
ATOM 776 C CA . GLY A 1 92 ? 14.099 -5.114 1.009 1.00 92.81 92 GLY A CA 1
ATOM 777 C C . GLY A 1 92 ? 13.272 -6.150 0.248 1.00 92.81 92 GLY A C 1
ATOM 778 O O . GLY A 1 92 ? 13.053 -6.066 -0.958 1.00 92.81 92 GLY A O 1
ATOM 779 N N . ASP A 1 93 ? 12.732 -7.115 0.985 1.00 93.62 93 ASP A N 1
ATOM 780 C CA . ASP A 1 93 ? 11.735 -8.084 0.501 1.00 93.62 93 ASP A CA 1
ATOM 781 C C . ASP A 1 93 ? 10.352 -7.883 1.150 1.00 93.62 93 ASP A C 1
ATOM 783 O O . ASP A 1 93 ? 9.540 -8.807 1.245 1.00 93.62 93 ASP A O 1
ATOM 787 N N . PHE A 1 94 ? 10.082 -6.660 1.610 1.00 95.12 94 PHE A N 1
ATOM 788 C CA . PHE A 1 94 ? 8.878 -6.323 2.368 1.00 95.12 94 PHE A CA 1
ATOM 789 C C . PHE A 1 94 ? 7.724 -5.846 1.491 1.00 95.12 94 PHE A C 1
ATOM 791 O O . PHE A 1 94 ? 6.576 -6.010 1.893 1.00 95.12 94 PHE A O 1
ATOM 798 N N . ILE A 1 95 ? 7.999 -5.283 0.304 1.00 92.44 95 ILE A N 1
ATOM 799 C CA . ILE A 1 95 ? 6.981 -4.576 -0.487 1.00 92.44 95 ILE A CA 1
ATOM 800 C C . ILE A 1 95 ? 5.728 -5.431 -0.707 1.00 92.44 95 ILE A C 1
ATOM 802 O O . ILE A 1 95 ? 4.620 -4.931 -0.550 1.00 92.44 95 ILE A O 1
ATOM 806 N N . ASN A 1 96 ? 5.897 -6.687 -1.106 1.00 90.12 96 ASN A N 1
ATOM 807 C CA . ASN A 1 96 ? 4.823 -7.642 -1.386 1.00 90.12 96 ASN A CA 1
ATOM 808 C C . A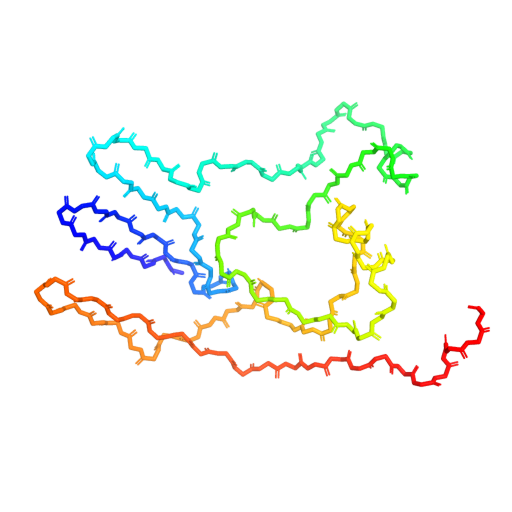SN A 1 96 ? 4.898 -8.878 -0.479 1.00 90.12 96 ASN A C 1
ATOM 810 O O . ASN A 1 96 ? 4.281 -9.895 -0.782 1.00 90.12 96 ASN A O 1
ATOM 814 N N . GLY A 1 97 ? 5.690 -8.801 0.590 1.00 92.19 97 GLY A N 1
ATOM 815 C CA . GLY A 1 97 ? 5.851 -9.891 1.535 1.00 92.19 97 GLY A CA 1
ATOM 816 C C . GLY A 1 97 ? 4.628 -10.042 2.433 1.00 92.19 97 GLY A C 1
ATOM 817 O O . GLY A 1 97 ? 3.969 -9.059 2.758 1.00 92.19 97 GLY A O 1
ATOM 818 N N . GLU A 1 98 ? 4.348 -11.268 2.857 1.00 95.44 98 GLU A N 1
ATOM 819 C CA . GLU A 1 98 ? 3.336 -11.551 3.874 1.00 95.44 98 GLU A CA 1
ATOM 820 C C . GLU A 1 98 ? 3.828 -11.127 5.265 1.00 95.44 98 GLU A C 1
ATOM 822 O O . GLU A 1 98 ? 4.996 -11.330 5.613 1.00 95.44 98 GLU A O 1
ATOM 827 N N . PHE A 1 99 ? 2.943 -10.503 6.034 1.00 97.00 99 PHE A N 1
ATOM 828 C CA . PHE A 1 99 ? 3.161 -10.112 7.419 1.00 97.00 99 PHE A CA 1
ATOM 829 C C . PHE A 1 99 ? 2.303 -10.979 8.338 1.00 97.00 99 PHE A C 1
ATOM 831 O O . PHE A 1 99 ? 1.113 -11.175 8.088 1.00 97.00 99 PHE A O 1
ATOM 838 N N . ASP A 1 100 ? 2.903 -11.423 9.435 1.00 97.25 100 ASP A N 1
ATOM 839 C CA . ASP A 1 100 ? 2.217 -12.070 10.541 1.00 97.25 100 ASP A CA 1
ATOM 840 C C . ASP A 1 100 ? 1.403 -11.041 11.326 1.00 97.25 100 ASP A C 1
ATOM 842 O O . ASP A 1 100 ? 1.858 -9.923 11.587 1.00 97.25 100 ASP A O 1
ATOM 846 N N . ILE A 1 101 ? 0.207 -11.439 11.751 1.00 97.12 101 ILE A N 1
ATOM 847 C CA . ILE A 1 101 ? -0.643 -10.639 12.632 1.00 97.12 101 ILE A CA 1
ATOM 848 C C . ILE A 1 101 ? -0.262 -10.982 14.070 1.00 97.12 101 ILE A C 1
ATOM 850 O O . ILE A 1 101 ? -0.510 -12.091 14.539 1.00 97.12 101 ILE A O 1
ATOM 854 N N . ILE A 1 102 ? 0.347 -10.029 14.769 1.00 97.88 102 ILE A N 1
ATOM 855 C CA . ILE A 1 102 ? 0.766 -10.193 16.166 1.00 97.88 102 ILE A CA 1
ATOM 856 C C . ILE A 1 102 ? -0.357 -9.793 17.119 1.00 97.88 102 ILE A C 1
ATOM 858 O O . ILE A 1 102 ? -0.516 -10.389 18.184 1.00 97.88 102 ILE A O 1
ATOM 862 N N . ARG A 1 103 ? -1.155 -8.797 16.725 1.00 96.31 103 ARG A N 1
ATOM 863 C CA . ARG A 1 103 ? -2.270 -8.281 17.516 1.00 96.31 103 ARG A CA 1
ATOM 864 C C . ARG A 1 103 ? -3.361 -7.752 16.601 1.00 96.31 103 ARG A C 1
ATOM 866 O O . ARG A 1 103 ? -3.062 -7.019 15.665 1.00 96.31 103 ARG A O 1
ATOM 873 N N . ASP A 1 104 ? -4.602 -8.092 16.913 1.00 95.25 104 ASP A N 1
ATOM 874 C CA . ASP A 1 104 ? -5.805 -7.546 16.286 1.00 95.25 104 ASP A CA 1
ATOM 875 C C . ASP A 1 104 ? -6.847 -7.351 17.388 1.00 95.25 104 ASP A C 1
ATOM 877 O O . ASP A 1 104 ? -7.473 -8.299 17.864 1.00 95.25 104 ASP A O 1
ATOM 881 N N . GLU A 1 105 ? -6.938 -6.123 17.889 1.00 95.38 105 GLU A N 1
ATOM 882 C CA . GLU A 1 105 ? -7.779 -5.782 19.028 1.00 95.38 105 GLU A CA 1
ATOM 883 C C . GLU A 1 105 ? -8.579 -4.514 18.769 1.00 95.38 105 GLU A C 1
ATOM 885 O O . GLU A 1 105 ? -8.083 -3.531 18.213 1.00 95.38 105 GLU A O 1
ATOM 890 N N . LYS A 1 106 ? -9.816 -4.502 19.265 1.00 92.12 106 LYS A N 1
ATOM 891 C CA . LYS A 1 106 ? -10.682 -3.329 19.257 1.00 92.12 106 LYS A CA 1
ATOM 892 C C . LYS A 1 106 ? -11.362 -3.178 20.612 1.00 92.12 106 LYS A C 1
ATOM 894 O O . LYS A 1 106 ? -12.108 -4.053 21.039 1.00 92.12 106 LY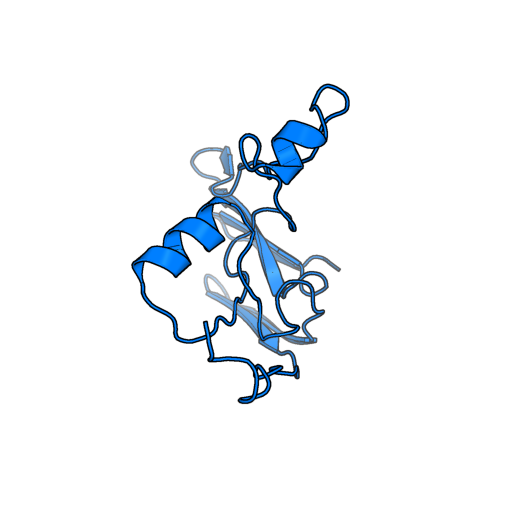S A O 1
ATOM 899 N N . GLU A 1 107 ? -11.135 -2.039 21.256 1.00 92.25 107 GLU A N 1
ATOM 900 C CA . GLU A 1 107 ? -11.743 -1.671 22.533 1.00 92.25 107 GLU A CA 1
ATOM 901 C C . GLU A 1 107 ? -12.368 -0.277 22.420 1.00 92.25 107 GLU A C 1
ATOM 903 O O . GLU A 1 107 ? -11.678 0.742 22.313 1.00 92.25 107 GLU A O 1
ATOM 908 N N . GLY A 1 108 ? -13.702 -0.229 22.428 1.00 88.81 108 GLY A N 1
ATOM 909 C CA . GLY A 1 108 ? -14.453 1.012 22.258 1.00 88.81 108 GLY A CA 1
ATOM 910 C C . GLY A 1 108 ? -14.090 1.726 20.952 1.00 88.81 108 GLY A C 1
ATOM 911 O O . GLY A 1 108 ? -14.326 1.210 19.860 1.00 88.81 108 GLY A O 1
ATOM 912 N N . GLU A 1 109 ? -13.518 2.923 21.075 1.00 88.50 109 GLU A N 1
ATOM 913 C CA . GLU A 1 109 ? -13.103 3.772 19.948 1.00 88.50 109 GLU A CA 1
ATOM 914 C C . GLU A 1 109 ? -11.640 3.566 19.525 1.00 88.50 109 GLU A C 1
ATOM 916 O O . GLU A 1 109 ? -11.147 4.261 18.637 1.00 88.50 109 GLU A O 1
ATOM 921 N N . LYS A 1 110 ? -10.927 2.626 20.154 1.00 92.19 110 LYS A N 1
ATOM 922 C CA . LYS A 1 110 ? -9.533 2.309 19.837 1.00 92.19 110 LYS A CA 1
ATOM 923 C C . LYS A 1 110 ? -9.456 0.962 19.139 1.00 92.19 110 LYS A C 1
ATOM 925 O O . LYS A 1 110 ? -10.096 0.001 19.557 1.00 92.19 110 LYS A O 1
ATOM 930 N N . ALA A 1 111 ? -8.632 0.893 18.105 1.00 94.06 111 ALA A N 1
ATOM 931 C CA . ALA A 1 111 ? -8.262 -0.351 17.452 1.00 94.06 111 ALA A CA 1
ATOM 932 C C . ALA A 1 111 ? -6.742 -0.413 17.315 1.00 94.06 111 ALA A C 1
ATOM 934 O O . ALA A 1 111 ? -6.097 0.616 17.092 1.00 94.06 111 ALA A O 1
ATOM 935 N N . ILE A 1 112 ? -6.180 -1.606 17.477 1.00 95.50 112 ILE A N 1
ATOM 936 C CA . ILE A 1 112 ? -4.754 -1.878 17.341 1.00 95.50 112 ILE A CA 1
ATOM 937 C C . ILE A 1 112 ? -4.601 -3.091 16.437 1.00 95.50 112 ILE A C 1
ATOM 939 O O . ILE A 1 112 ? -5.032 -4.186 16.784 1.00 95.50 112 ILE A O 1
ATOM 943 N N . LE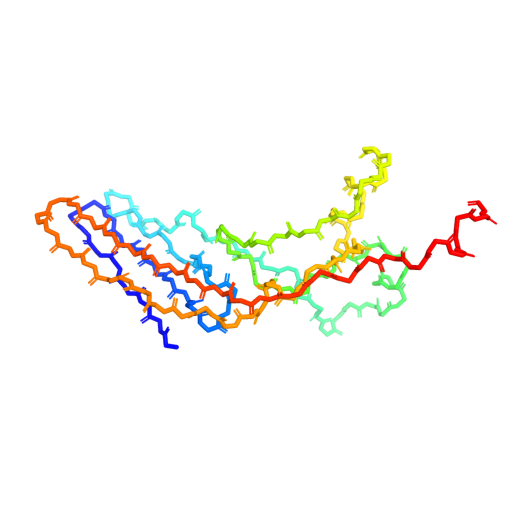U A 1 113 ? -3.949 -2.866 15.301 1.00 96.12 113 LEU A N 1
ATOM 944 C CA . LEU A 1 113 ? -3.468 -3.911 14.415 1.00 96.12 113 LEU A CA 1
ATOM 945 C C . LEU A 1 113 ? -1.943 -3.847 14.403 1.00 96.12 113 LEU A C 1
ATOM 947 O O . LEU A 1 113 ? -1.366 -2.831 14.012 1.00 96.12 113 LEU A O 1
ATOM 951 N N . GLU A 1 114 ? -1.301 -4.919 14.848 1.00 97.31 114 GLU A N 1
ATOM 952 C CA . GLU A 1 114 ? 0.151 -5.061 14.849 1.00 97.31 114 GLU A CA 1
ATOM 953 C C . GLU A 1 114 ? 0.554 -6.143 13.854 1.00 97.31 114 GLU A C 1
ATOM 955 O O . GLU A 1 114 ? 0.153 -7.302 13.979 1.00 97.31 114 GLU A O 1
ATOM 960 N N . LEU A 1 115 ? 1.356 -5.745 12.867 1.00 97.00 115 LEU A N 1
ATOM 961 C CA . LEU A 1 115 ? 1.870 -6.613 11.818 1.00 97.00 115 LEU A CA 1
ATOM 962 C C . LEU A 1 115 ? 3.388 -6.730 11.948 1.00 97.00 115 LEU A C 1
ATOM 964 O O . LEU A 1 115 ? 4.078 -5.723 12.123 1.00 97.00 115 LEU A O 1
ATOM 968 N N . LYS A 1 116 ? 3.919 -7.945 11.813 1.00 97.44 116 LYS A N 1
ATOM 969 C CA . LYS A 1 116 ? 5.359 -8.216 11.855 1.00 97.44 116 LYS A CA 1
ATOM 970 C C . LYS A 1 116 ? 5.772 -9.050 10.651 1.00 97.44 116 LYS A C 1
ATOM 972 O O . LYS A 1 116 ? 5.098 -9.996 10.278 1.00 97.44 116 LYS A O 1
ATOM 977 N N . ARG A 1 117 ? 6.927 -8.732 10.076 1.00 96.50 117 ARG A N 1
ATOM 978 C CA . ARG A 1 117 ? 7.602 -9.585 9.098 1.00 96.50 117 ARG A CA 1
ATOM 979 C C . ARG A 1 117 ? 9.081 -9.646 9.430 1.00 96.50 117 ARG A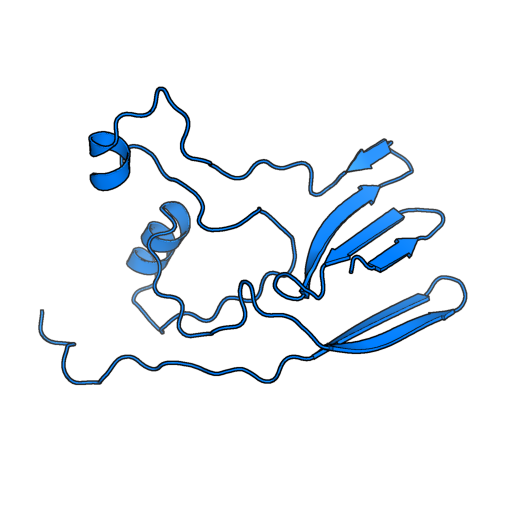 C 1
ATOM 981 O O . ARG A 1 117 ? 9.718 -8.609 9.605 1.00 96.50 117 ARG A O 1
ATOM 988 N N . GLU A 1 118 ? 9.624 -10.853 9.485 1.00 97.00 118 GLU A N 1
ATOM 989 C CA . GLU A 1 118 ? 11.069 -11.065 9.423 1.00 97.00 118 GLU A CA 1
ATOM 990 C C . GLU A 1 118 ? 11.463 -11.179 7.949 1.00 97.00 118 GLU A C 1
ATOM 992 O O . GLU A 1 118 ? 10.926 -12.005 7.212 1.00 97.00 118 GLU A O 1
ATOM 997 N N . GLY A 1 119 ? 12.341 -10.285 7.503 1.00 94.19 119 GLY A N 1
ATOM 998 C CA . GLY A 1 119 ? 12.722 -10.150 6.100 1.00 94.19 119 GLY A CA 1
ATOM 999 C C . GLY A 1 119 ? 14.212 -9.892 5.937 1.00 94.19 119 GLY A C 1
ATOM 1000 O O . GLY A 1 119 ? 14.982 -9.933 6.899 1.00 94.19 119 GLY A O 1
ATOM 1001 N N . SER A 1 120 ? 14.624 -9.622 4.705 1.00 94.12 120 SER A N 1
ATOM 1002 C CA . SER A 1 120 ? 16.028 -9.444 4.341 1.00 94.12 120 SER A CA 1
ATOM 1003 C C . SER A 1 120 ? 16.276 -8.125 3.616 1.00 94.12 120 SER A C 1
ATOM 1005 O O . SER A 1 120 ? 15.399 -7.583 2.945 1.00 94.12 120 SER A O 1
ATOM 1007 N N . ILE A 1 121 ? 17.498 -7.605 3.758 1.00 93.25 121 ILE A N 1
ATOM 1008 C CA . ILE A 1 121 ? 17.990 -6.443 3.015 1.00 93.25 121 ILE A CA 1
ATOM 1009 C C . ILE A 1 121 ? 19.170 -6.906 2.166 1.00 93.25 121 ILE A C 1
ATOM 1011 O O . ILE A 1 121 ? 20.184 -7.366 2.692 1.00 93.25 121 ILE A O 1
ATOM 1015 N N . LYS A 1 122 ? 19.048 -6.775 0.848 1.00 88.56 122 LYS A N 1
ATOM 1016 C CA . LYS A 1 122 ? 20.118 -7.054 -0.106 1.00 88.56 122 LYS A CA 1
ATOM 1017 C C . LYS A 1 122 ? 20.906 -5.779 -0.340 1.00 88.56 122 LYS A C 1
ATOM 1019 O O . LYS A 1 122 ? 20.463 -4.895 -1.066 1.00 88.56 122 LYS A O 1
ATOM 1024 N N . LEU A 1 123 ? 22.072 -5.682 0.288 1.00 80.62 123 LEU A N 1
ATOM 1025 C CA . LEU A 1 123 ? 22.994 -4.590 0.008 1.00 80.62 123 LEU A CA 1
ATOM 1026 C C . LEU A 1 123 ? 23.631 -4.801 -1.374 1.00 80.62 123 LEU A C 1
ATOM 1028 O O . LEU A 1 123 ? 23.980 -5.937 -1.709 1.00 80.62 123 LEU A O 1
ATOM 1032 N N . PRO A 1 124 ? 23.783 -3.742 -2.186 1.00 69.75 124 PRO A N 1
ATOM 1033 C CA . PRO A 1 124 ? 24.541 -3.840 -3.423 1.00 69.75 124 PRO A CA 1
ATOM 1034 C C . PRO A 1 124 ? 25.986 -4.254 -3.107 1.00 69.75 124 PRO A C 1
ATOM 1036 O O . PRO A 1 124 ? 26.585 -3.778 -2.140 1.00 69.75 124 PRO A O 1
ATOM 1039 N N . ASN A 1 125 ? 26.552 -5.155 -3.914 1.00 62.16 125 ASN A N 1
ATOM 1040 C CA . ASN A 1 125 ? 27.966 -5.500 -3.806 1.00 62.16 125 ASN A CA 1
ATOM 1041 C C . ASN A 1 125 ? 28.794 -4.232 -4.064 1.00 62.16 125 ASN A C 1
ATOM 1043 O O . ASN A 1 125 ? 28.619 -3.580 -5.090 1.00 62.16 125 ASN A O 1
ATOM 1047 N N . HIS A 1 126 ? 29.725 -3.909 -3.163 1.00 50.91 126 HIS A N 1
ATOM 1048 C CA . HIS A 1 126 ? 30.620 -2.741 -3.237 1.00 50.91 126 HIS A CA 1
ATOM 1049 C C . HIS A 1 126 ? 31.561 -2.709 -4.470 1.00 50.91 126 HIS A C 1
ATOM 1051 O O . HIS A 1 126 ? 32.474 -1.892 -4.521 1.00 50.91 126 HIS A O 1
ATOM 1057 N N . SER A 1 127 ? 31.378 -3.584 -5.463 1.00 42.41 127 SER A N 1
ATOM 1058 C CA . SER A 1 127 ? 32.235 -3.712 -6.645 1.00 42.41 127 SER A CA 1
ATOM 1059 C C . SER A 1 127 ? 31.720 -2.998 -7.902 1.00 42.41 127 SER A C 1
ATOM 1061 O O . SER A 1 127 ? 32.380 -3.089 -8.931 1.00 42.41 127 SER A O 1
ATOM 1063 N N . GLU A 1 128 ? 30.581 -2.299 -7.855 1.00 38.81 128 GLU A N 1
ATOM 1064 C CA . GLU A 1 128 ? 30.007 -1.613 -9.032 1.00 38.81 128 GLU A CA 1
ATOM 1065 C C . GLU A 1 128 ? 29.716 -0.113 -8.820 1.00 38.81 128 GLU A C 1
ATOM 1067 O O . GLU A 1 128 ? 28.909 0.478 -9.531 1.00 38.81 128 GLU A O 1
ATOM 1072 N N . GLU A 1 129 ? 30.411 0.550 -7.892 1.00 40.88 129 GLU A N 1
ATOM 1073 C CA . GLU A 1 129 ? 30.526 2.018 -7.909 1.00 40.88 129 GLU A CA 1
ATOM 1074 C C . GLU A 1 129 ? 31.804 2.412 -8.653 1.00 40.88 129 GLU A C 1
ATOM 1076 O O . GLU A 1 129 ? 32.839 2.737 -8.073 1.00 40.88 129 GLU A O 1
ATOM 1081 N N . SER A 1 130 ? 31.766 2.301 -9.977 1.00 38.78 130 SER A N 1
ATOM 1082 C CA . SER A 1 130 ? 32.810 2.828 -10.857 1.00 38.78 130 SER A CA 1
ATOM 1083 C C . SER A 1 130 ? 32.242 3.206 -12.219 1.00 38.78 130 SER A C 1
ATOM 1085 O O . SER A 1 130 ? 32.765 2.704 -13.198 1.00 38.78 130 SER A O 1
ATOM 1087 N N . PHE A 1 131 ? 31.209 4.056 -12.300 1.00 36.81 131 PHE A N 1
ATOM 1088 C CA . PHE A 1 131 ? 30.906 4.867 -13.496 1.00 36.81 131 PHE A CA 1
ATOM 1089 C C . PHE A 1 131 ? 30.113 6.125 -13.137 1.00 36.81 131 PHE A C 1
ATOM 1091 O O . PHE A 1 131 ? 29.049 5.990 -12.490 1.00 36.81 131 PHE A O 1
#

Radius of gyration: 18.29 Å; Cα contacts (8 Å, |Δi|>4): 205; chains: 1; bounding box: 52×27×50 Å

pLDDT: mean 89.61, std 12.86, range [36.81, 98.12]